Protein AF-A0A199VFW0-F1 (afdb_monomer_lite)

Radius of gyration: 14.03 Å; chains: 1; bounding box: 32×28×39 Å

InterPro domains:
  IPR001229 Jacalin-like lectin domain [PF01419] (8-141)
  IPR001229 Jacalin-like lectin domain [PS51752] (4-144)
  IPR001229 Jacalin-like lectin domain [SM00915] (15-144)
  IPR033734 Jacalin-like lectin domain, plant [cd09612] (15-142)
  IPR036404 Jacalin-like lectin domain superfamily [G3DSA:2.100.10.30] (2-145)
  IPR036404 Jacalin-like lectin domain superfamily [SSF51101] (2-144)

pLDDT: mean 96.89, std 5.75, range [49.47, 98.94]

Sequence (145 aa):
MSGLVKLGLWGGNEGTLHDIDGHPTRLTKIVIRSAHAIDALQFDYVEDGKTFAAGQWGGNGGNSDTIEFQPGEYLIAIKGTTGPLAGVANLVRSLTFISNMRTYGPFGLEHGTPFSVPVASGRIVAFYGRFGSLVDAFGIYLMPY

Organism: Ananas comosus (NCBI:txid4615)

Foldseek 3Di:
DPFKDKDDWAFDPDAAWDDDPADFDAWFKWKWFADQFTAFIKTWGDDPNDIDIDDRFGAPDHDIDMDGADVVKAFQKKKFAWADDDPQGIFTQFIWTQIPVGIDDRGGDRDHHMDMDGHPFWGFGDKIAGYDSGTRIIMTITGGD

Secondary structure (DSSP, 8-state):
--S-EEEEEEE-S-SEEE---S---EEEEEEEEESSSEEEEEEEEEETTEEEEEEEEE-S-SEEEEEEPPTT--EEEEEEEEEEETTEEEEEEEEEEEESS-EEEEEE---SEEEEEE-SSSEEEEEEEEESSSEEEEEEEEE--

Structure (mmCIF, N/CA/C/O backbone):
data_AF-A0A199VFW0-F1
#
_entry.id   AF-A0A199VFW0-F1
#
loop_
_atom_site.group_PDB
_atom_site.id
_atom_site.type_symbol
_atom_site.label_atom_id
_atom_site.label_alt_id
_atom_site.label_comp_id
_atom_site.label_asym_id
_atom_site.label_entity_id
_atom_site.label_seq_id
_atom_site.pdbx_PDB_ins_code
_atom_site.Cartn_x
_atom_site.Cartn_y
_atom_site.Cartn_z
_atom_site.occupancy
_atom_site.B_iso_or_equiv
_atom_site.auth_seq_id
_atom_site.auth_comp_id
_atom_site.auth_asym_id
_atom_site.auth_atom_id
_atom_site.pdbx_PDB_model_num
ATOM 1 N N . MET A 1 1 ? 1.507 -14.824 14.911 1.00 49.47 1 MET A N 1
ATOM 2 C CA . MET A 1 1 ? 0.303 -14.059 14.515 1.00 49.47 1 MET A CA 1
ATOM 3 C C . MET A 1 1 ? -0.901 -14.996 14.474 1.00 49.47 1 MET A C 1
ATOM 5 O O . MET A 1 1 ? -1.011 -15.766 13.530 1.00 49.47 1 MET A O 1
ATOM 9 N N . SER A 1 2 ? -1.766 -15.010 15.493 1.00 57.47 2 SER A N 1
ATOM 10 C CA . SER A 1 2 ? -3.005 -15.809 15.460 1.00 57.47 2 SER A CA 1
ATOM 11 C C . SER A 1 2 ? -4.206 -14.895 15.211 1.00 57.47 2 SER A C 1
ATOM 13 O O . SER A 1 2 ? -4.452 -14.003 16.016 1.00 57.47 2 SER A O 1
ATOM 15 N N . GLY A 1 3 ? -4.937 -15.114 14.112 1.00 84.06 3 GLY A N 1
ATOM 16 C CA . GLY A 1 3 ? -6.272 -14.537 13.882 1.00 84.06 3 GLY A CA 1
ATOM 17 C C . GLY A 1 3 ? -6.471 -13.760 12.576 1.00 84.06 3 GLY A C 1
ATOM 18 O O . GLY A 1 3 ? -7.611 -13.581 12.164 1.00 84.06 3 GLY A O 1
ATOM 19 N N . LEU A 1 4 ? -5.402 -13.332 11.895 1.00 94.25 4 LEU A N 1
ATOM 20 C CA . LEU A 1 4 ? -5.511 -12.585 10.634 1.00 94.25 4 LEU A CA 1
ATOM 21 C C . LEU A 1 4 ? -5.386 -13.508 9.416 1.00 94.25 4 LEU A C 1
ATOM 23 O O . LEU A 1 4 ? -4.521 -14.383 9.371 1.00 94.25 4 LEU A O 1
ATOM 27 N N . VAL A 1 5 ? -6.213 -13.268 8.401 1.00 96.56 5 VAL A N 1
ATOM 28 C CA . VAL A 1 5 ? -6.068 -13.853 7.065 1.00 96.56 5 VAL A CA 1
ATOM 29 C C . VAL A 1 5 ? -5.042 -13.030 6.295 1.00 96.56 5 VAL A C 1
ATOM 31 O O . VAL A 1 5 ? -5.172 -11.814 6.172 1.00 96.56 5 VAL A O 1
ATOM 34 N N . LYS A 1 6 ? -4.024 -13.696 5.758 1.00 96.94 6 LYS A N 1
ATOM 35 C CA . LYS A 1 6 ? -2.953 -13.070 4.982 1.00 96.94 6 LYS A CA 1
ATOM 36 C C . LYS A 1 6 ? -3.127 -13.424 3.507 1.00 96.94 6 LYS A C 1
ATOM 38 O O . LYS A 1 6 ? -3.100 -14.603 3.164 1.00 96.94 6 LYS A O 1
ATOM 43 N N . LEU A 1 7 ? -3.339 -12.423 2.652 1.00 97.56 7 LEU A N 1
ATOM 44 C CA . LEU A 1 7 ? -3.526 -12.608 1.208 1.00 97.56 7 LEU A CA 1
ATOM 45 C C . LEU A 1 7 ? -2.396 -11.942 0.426 1.00 97.56 7 LEU A C 1
ATOM 47 O O . LEU A 1 7 ? -2.020 -10.806 0.715 1.00 97.56 7 LEU A O 1
ATOM 51 N N . GLY A 1 8 ? -1.900 -12.637 -0.593 1.00 96.88 8 GLY A N 1
ATOM 52 C CA . GLY A 1 8 ? -0.789 -12.193 -1.425 1.00 96.88 8 GLY A CA 1
ATOM 53 C C . GLY A 1 8 ? 0.201 -13.331 -1.700 1.00 96.88 8 GLY A C 1
ATOM 54 O O . GLY A 1 8 ? -0.003 -14.464 -1.274 1.00 96.88 8 GLY A O 1
ATOM 55 N N . LEU A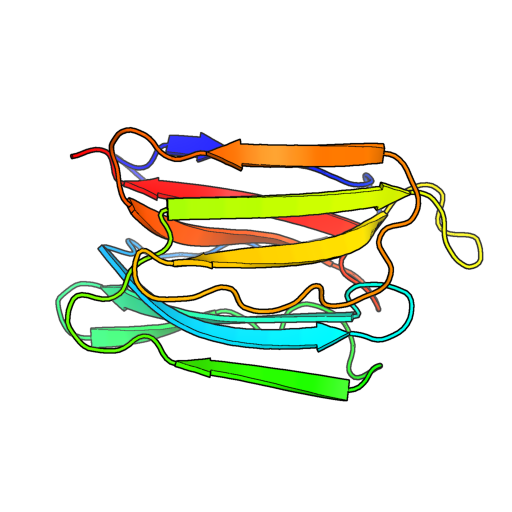 1 9 ? 1.298 -13.074 -2.405 1.00 98.31 9 LEU A N 1
ATOM 56 C CA . LEU A 1 9 ? 1.715 -11.774 -2.937 1.00 98.31 9 LEU A CA 1
ATOM 57 C C . LEU A 1 9 ? 1.228 -11.550 -4.379 1.00 98.31 9 LEU A C 1
ATOM 59 O O . LEU A 1 9 ? 1.269 -12.465 -5.198 1.00 98.31 9 LEU A O 1
ATOM 63 N N . TRP A 1 10 ? 0.830 -10.318 -4.702 1.00 98.75 10 TRP A N 1
ATOM 64 C CA . TRP A 1 10 ? 0.647 -9.853 -6.080 1.00 98.75 10 TRP A CA 1
ATOM 65 C C . TRP A 1 10 ? 1.876 -9.060 -6.511 1.00 98.75 10 TRP A C 1
ATOM 67 O O . TRP A 1 10 ? 2.142 -7.992 -5.964 1.00 98.75 10 TRP A O 1
ATOM 77 N N . GLY A 1 11 ? 2.619 -9.572 -7.491 1.00 98.31 11 GLY A N 1
ATOM 78 C CA . GLY A 1 11 ? 3.822 -8.926 -8.014 1.00 98.31 11 GLY A CA 1
ATOM 79 C C . GLY A 1 11 ? 4.928 -9.927 -8.333 1.00 98.31 11 GLY A C 1
ATOM 80 O O . GLY A 1 11 ? 4.651 -11.097 -8.605 1.00 98.31 11 GLY A O 1
ATOM 81 N N . GLY A 1 12 ? 6.168 -9.447 -8.359 1.00 97.25 12 GLY A N 1
ATOM 82 C CA . GLY A 1 12 ? 7.359 -10.241 -8.645 1.00 97.25 12 GLY A CA 1
ATOM 83 C C . GLY A 1 12 ? 8.011 -10.873 -7.415 1.00 97.25 12 GLY A C 1
ATOM 84 O O . GLY A 1 12 ? 7.561 -10.726 -6.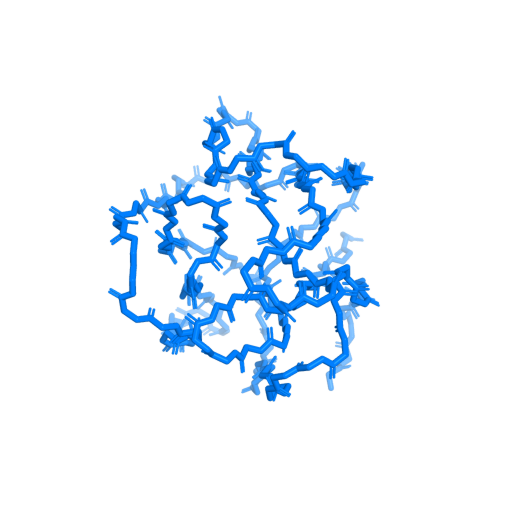282 1.00 97.25 12 GLY A O 1
ATOM 85 N N . ASN A 1 13 ? 9.117 -11.575 -7.665 1.00 97.75 13 ASN A N 1
ATOM 86 C CA . ASN A 1 13 ? 9.926 -12.239 -6.637 1.00 97.75 13 ASN A CA 1
ATOM 87 C C . ASN A 1 13 ? 11.210 -11.466 -6.288 1.00 97.75 13 ASN A C 1
ATOM 89 O O . ASN A 1 13 ? 11.961 -11.900 -5.416 1.00 97.75 13 ASN A O 1
ATOM 93 N N . GLU A 1 14 ? 11.461 -10.329 -6.934 1.00 96.12 14 GLU A N 1
ATOM 94 C CA . GLU A 1 14 ? 12.605 -9.454 -6.656 1.00 96.12 14 GLU A CA 1
ATOM 95 C C . GLU A 1 14 ? 12.408 -8.663 -5.349 1.00 96.12 14 GLU A C 1
ATOM 97 O O . GLU A 1 14 ? 11.400 -8.832 -4.654 1.00 96.12 14 GLU A O 1
ATOM 102 N N . GLY A 1 15 ? 13.393 -7.845 -4.974 1.00 96.81 15 GLY A N 1
ATOM 103 C CA . GLY A 1 15 ? 13.353 -7.025 -3.760 1.00 96.81 15 GLY A CA 1
ATOM 104 C C . GLY A 1 15 ? 13.469 -7.823 -2.455 1.00 96.81 15 GLY A C 1
ATOM 105 O O . GLY A 1 15 ? 13.693 -9.038 -2.438 1.00 96.81 15 GLY A O 1
ATOM 106 N N . THR A 1 16 ? 13.301 -7.135 -1.329 1.00 98.56 16 THR A N 1
ATOM 107 C CA . THR A 1 16 ? 13.378 -7.708 0.023 1.00 98.56 16 THR A CA 1
ATOM 108 C C . THR A 1 16 ? 11.986 -7.817 0.628 1.00 98.56 16 THR A C 1
ATOM 110 O O . THR A 1 16 ? 11.184 -6.893 0.518 1.00 98.56 16 THR A O 1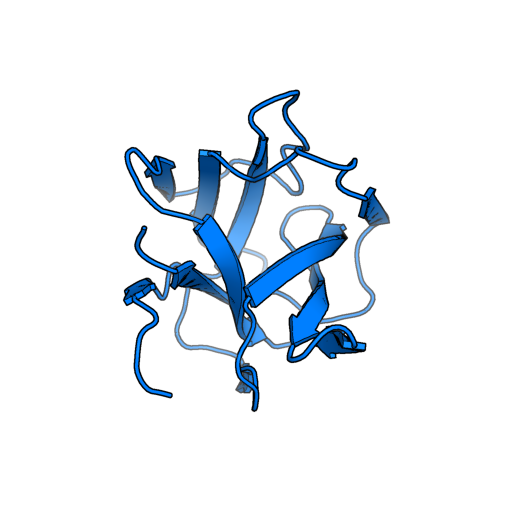
ATOM 113 N N . LEU A 1 17 ? 11.679 -8.951 1.265 1.00 98.62 17 LEU A N 1
ATOM 114 C CA . LEU A 1 17 ? 10.414 -9.128 1.978 1.00 98.62 17 LEU A CA 1
ATOM 115 C C . LEU A 1 17 ? 10.393 -8.221 3.215 1.00 98.62 17 LEU A C 1
ATOM 117 O O . LEU A 1 17 ? 11.260 -8.339 4.078 1.00 98.62 17 LEU A O 1
ATOM 121 N N . HIS A 1 18 ? 9.377 -7.370 3.310 1.00 98.62 18 HIS A N 1
ATOM 122 C CA . HIS A 1 18 ? 9.050 -6.610 4.507 1.00 98.62 18 HIS A CA 1
ATOM 123 C C . HIS A 1 18 ? 7.655 -6.989 4.994 1.00 98.62 18 HIS A C 1
ATOM 125 O O . HIS A 1 18 ? 6.725 -7.202 4.209 1.00 98.62 18 HIS A O 1
ATOM 131 N N . ASP A 1 19 ? 7.529 -7.086 6.309 1.00 98.44 19 ASP A N 1
ATOM 132 C CA . ASP A 1 19 ? 6.324 -7.511 6.999 1.00 98.44 19 ASP A CA 1
ATOM 133 C C . ASP A 1 19 ? 6.241 -6.804 8.351 1.00 98.44 19 ASP A C 1
ATOM 135 O O . ASP A 1 19 ? 7.232 -6.255 8.838 1.00 98.44 19 ASP A O 1
ATOM 139 N N . ILE A 1 20 ? 5.057 -6.816 8.947 1.00 96.75 20 ILE A N 1
ATOM 140 C CA . ILE A 1 20 ? 4.840 -6.276 10.287 1.00 96.75 20 ILE A CA 1
ATOM 141 C C . ILE A 1 20 ? 5.267 -7.278 11.362 1.00 96.75 20 ILE A C 1
ATOM 143 O O . ILE A 1 20 ? 5.089 -8.488 11.212 1.00 96.75 20 ILE A O 1
ATOM 147 N N . ASP A 1 21 ? 5.766 -6.751 12.478 1.00 93.88 21 ASP A N 1
ATOM 148 C CA . ASP A 1 21 ? 6.001 -7.497 13.716 1.00 93.88 21 ASP A CA 1
ATOM 149 C C . ASP A 1 21 ? 5.072 -6.946 14.805 1.00 93.88 21 ASP A C 1
ATOM 151 O O . ASP A 1 21 ? 5.471 -6.162 15.663 1.00 93.88 21 ASP A O 1
ATOM 155 N N . GLY A 1 22 ? 3.780 -7.255 14.671 1.00 94.38 22 GLY A N 1
ATOM 156 C CA . GLY A 1 22 ? 2.732 -6.749 15.554 1.00 94.38 22 GLY A CA 1
ATOM 157 C C . GLY A 1 22 ? 1.361 -7.368 15.284 1.00 94.38 22 GLY A C 1
ATOM 158 O O . GLY A 1 22 ? 1.191 -8.229 14.411 1.00 94.38 22 GLY A O 1
ATOM 159 N N . HIS A 1 23 ? 0.370 -6.914 16.043 1.00 96.31 23 HIS A N 1
ATOM 160 C CA . HIS A 1 23 ? -1.004 -7.415 16.052 1.00 96.31 23 HIS A CA 1
ATOM 161 C C . HIS A 1 23 ? -2.005 -6.301 15.699 1.00 96.31 23 HIS A C 1
ATOM 163 O O . HIS A 1 23 ? -2.737 -5.805 16.559 1.00 96.31 23 HIS A O 1
ATOM 169 N N . PRO A 1 24 ? -2.067 -5.885 14.421 1.00 97.50 24 PRO A N 1
ATOM 170 C CA . PRO A 1 24 ? -2.881 -4.756 14.005 1.00 97.50 24 PRO A CA 1
ATOM 171 C C . PRO A 1 24 ? -4.372 -5.061 14.150 1.00 97.50 24 PRO A C 1
ATOM 173 O O . PRO A 1 24 ? -4.877 -6.082 13.685 1.00 97.50 24 PRO A O 1
ATOM 176 N N . THR A 1 25 ? -5.094 -4.108 14.724 1.00 97.06 25 THR A N 1
ATOM 177 C CA . THR A 1 25 ? -6.558 -4.145 14.867 1.00 97.06 25 THR A CA 1
ATOM 178 C C . THR A 1 25 ? -7.252 -3.117 13.976 1.00 97.06 25 THR A C 1
ATOM 180 O O . THR A 1 25 ? -8.432 -3.257 13.650 1.00 97.06 25 THR A O 1
ATOM 183 N N . ARG A 1 26 ? -6.526 -2.078 13.543 1.00 97.88 26 ARG A N 1
ATOM 184 C CA . ARG A 1 26 ? -7.091 -0.979 12.758 1.00 97.88 26 ARG A CA 1
ATOM 185 C C . ARG A 1 26 ? -6.029 -0.256 11.937 1.00 97.88 26 ARG A C 1
ATOM 187 O O . ARG A 1 26 ? -5.102 0.295 12.506 1.00 97.88 26 ARG A O 1
ATOM 194 N N . LEU A 1 27 ? -6.238 -0.162 10.627 1.00 98.75 27 LEU A N 1
ATOM 195 C CA . LEU A 1 27 ? -5.494 0.734 9.739 1.00 98.75 27 LEU A CA 1
ATOM 196 C C . LEU A 1 27 ? -6.020 2.173 9.875 1.00 98.75 27 LEU A C 1
ATOM 198 O O . LEU A 1 27 ? -7.234 2.390 9.808 1.00 98.75 27 LEU A O 1
ATOM 202 N N . THR A 1 28 ? -5.136 3.152 10.060 1.00 98.75 28 THR A N 1
ATOM 203 C CA . THR A 1 28 ? -5.522 4.564 10.266 1.00 98.75 28 THR A CA 1
ATOM 204 C C . THR A 1 28 ? -5.005 5.494 9.180 1.00 98.75 28 THR A C 1
ATOM 206 O O . THR A 1 28 ? -5.703 6.442 8.815 1.00 98.75 28 THR A O 1
ATOM 209 N N . LYS A 1 29 ? -3.828 5.204 8.623 1.00 98.88 29 LYS A N 1
ATOM 210 C CA . LYS A 1 29 ? -3.182 6.048 7.619 1.00 98.88 29 LYS A CA 1
ATOM 211 C C . LYS A 1 29 ? -2.435 5.216 6.592 1.00 98.88 29 LYS A C 1
ATOM 213 O O . LYS A 1 29 ? -1.854 4.196 6.941 1.00 98.88 29 LYS A O 1
ATOM 218 N N . ILE A 1 30 ? -2.415 5.680 5.347 1.00 98.94 30 ILE A N 1
ATOM 219 C CA . ILE A 1 30 ? -1.526 5.189 4.292 1.00 98.94 30 ILE A CA 1
ATOM 220 C C . ILE A 1 30 ? -0.786 6.391 3.715 1.00 98.94 30 ILE A C 1
ATOM 222 O O . ILE A 1 30 ? -1.405 7.400 3.386 1.00 98.94 30 ILE A O 1
ATOM 226 N N . VAL A 1 31 ? 0.524 6.274 3.559 1.00 98.88 31 VAL A N 1
ATOM 227 C CA . VAL A 1 31 ? 1.327 7.166 2.727 1.00 98.88 31 VAL A CA 1
ATOM 228 C C . VAL A 1 31 ? 1.860 6.329 1.576 1.00 98.88 31 VAL A C 1
ATOM 230 O O . VAL A 1 31 ? 2.550 5.330 1.785 1.00 98.88 31 VAL A O 1
ATOM 233 N N . ILE A 1 32 ? 1.496 6.710 0.358 1.00 98.88 32 ILE A N 1
ATOM 234 C CA . ILE A 1 32 ? 1.883 6.007 -0.862 1.00 98.88 32 ILE A CA 1
ATOM 235 C C . ILE A 1 32 ? 2.728 6.933 -1.723 1.00 98.88 32 ILE A C 1
ATOM 237 O O . ILE A 1 32 ? 2.400 8.108 -1.892 1.00 98.88 32 ILE A O 1
ATOM 241 N N . ARG A 1 33 ? 3.827 6.403 -2.262 1.00 98.88 33 ARG A N 1
ATOM 242 C CA . ARG A 1 33 ? 4.634 7.098 -3.264 1.00 98.88 33 ARG A CA 1
ATOM 243 C C .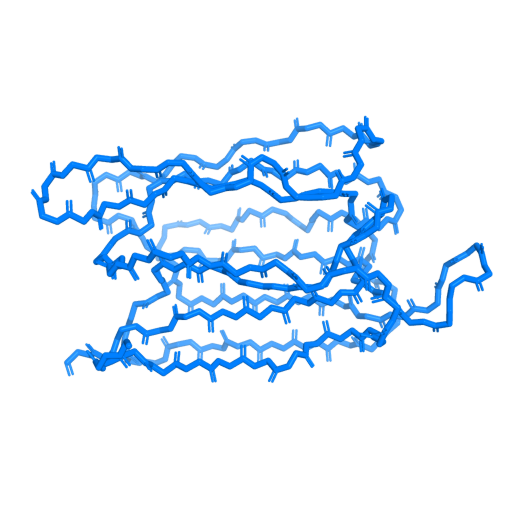 ARG A 1 33 ? 4.421 6.449 -4.619 1.00 98.88 33 ARG A C 1
ATOM 245 O O . ARG A 1 33 ? 4.489 5.223 -4.715 1.00 98.88 33 ARG A O 1
ATOM 252 N N . SER A 1 34 ? 4.142 7.241 -5.649 1.00 98.81 34 SER A N 1
ATOM 253 C CA . SER A 1 34 ? 3.911 6.700 -6.990 1.00 98.81 34 SER A CA 1
ATOM 254 C C . SER A 1 34 ? 4.267 7.658 -8.127 1.00 98.81 34 SER A C 1
ATOM 256 O O . SER A 1 34 ? 4.241 8.882 -7.976 1.00 98.81 34 SER A O 1
ATOM 258 N N . ALA A 1 35 ? 4.572 7.074 -9.285 1.00 98.31 35 ALA A N 1
ATOM 259 C CA . ALA A 1 35 ? 4.648 7.742 -10.584 1.00 98.31 35 ALA A CA 1
ATOM 260 C C . ALA A 1 35 ? 4.163 6.798 -11.701 1.00 98.31 35 ALA A C 1
ATOM 262 O O . ALA A 1 35 ? 2.965 6.662 -11.923 1.00 98.31 35 ALA A O 1
ATOM 263 N N . HIS A 1 36 ? 5.070 6.106 -12.401 1.00 98.12 36 HIS A N 1
ATOM 264 C CA . HIS A 1 36 ? 4.708 5.085 -13.403 1.00 98.12 36 HIS A CA 1
ATOM 265 C C . HIS A 1 36 ? 4.417 3.697 -12.796 1.00 98.12 36 HIS A C 1
ATOM 267 O O . HIS A 1 36 ? 3.887 2.810 -13.480 1.00 98.12 36 HIS A O 1
ATOM 273 N N . ALA A 1 37 ? 4.807 3.515 -11.536 1.00 98.56 37 ALA A N 1
ATOM 274 C CA . ALA A 1 37 ? 4.568 2.367 -10.669 1.00 98.56 37 ALA A CA 1
ATOM 275 C C . ALA A 1 37 ? 4.408 2.865 -9.224 1.00 98.56 37 ALA A C 1
ATOM 277 O O . ALA A 1 37 ? 4.413 4.077 -8.987 1.00 98.56 37 ALA A O 1
ATOM 278 N N . ILE A 1 38 ? 4.260 1.941 -8.276 1.00 98.81 38 ILE A N 1
ATOM 279 C CA . ILE A 1 38 ? 4.307 2.271 -6.853 1.00 98.81 38 ILE A CA 1
ATOM 280 C C . ILE A 1 38 ? 5.764 2.236 -6.387 1.00 98.81 38 ILE A C 1
ATOM 282 O O . ILE A 1 38 ? 6.435 1.209 -6.488 1.00 98.81 38 ILE A O 1
ATOM 286 N N . ASP A 1 39 ? 6.246 3.366 -5.880 1.00 98.75 39 ASP A N 1
ATOM 287 C CA . ASP A 1 39 ? 7.617 3.545 -5.406 1.00 98.75 39 ASP A CA 1
ATOM 288 C C . ASP A 1 39 ? 7.777 3.074 -3.957 1.00 98.75 39 ASP A C 1
ATOM 290 O O . ASP A 1 39 ? 8.762 2.414 -3.626 1.00 98.75 39 ASP A O 1
ATOM 294 N N . ALA A 1 40 ? 6.805 3.389 -3.095 1.00 98.88 40 ALA A N 1
ATOM 295 C CA . ALA A 1 40 ? 6.855 3.030 -1.683 1.00 98.88 40 ALA A CA 1
ATOM 296 C C . ALA A 1 40 ? 5.486 3.012 -1.003 1.00 98.88 40 ALA A C 1
ATOM 298 O O . ALA A 1 40 ? 4.531 3.658 -1.446 1.00 98.88 40 ALA A O 1
ATOM 299 N N . LEU A 1 41 ? 5.438 2.309 0.128 1.00 98.81 41 LEU A N 1
ATOM 300 C CA . LEU A 1 41 ? 4.316 2.281 1.055 1.00 98.81 41 LEU A CA 1
ATOM 301 C C . LEU A 1 41 ? 4.800 2.496 2.492 1.00 98.81 41 LEU A C 1
ATOM 303 O O . LEU A 1 41 ? 5.769 1.890 2.947 1.00 98.81 41 LEU A O 1
ATOM 307 N N . GLN A 1 42 ? 4.072 3.334 3.216 1.00 98.88 42 GLN A N 1
ATOM 308 C CA . GLN A 1 42 ? 4.106 3.451 4.667 1.00 98.88 42 GLN A CA 1
ATOM 309 C C . GLN A 1 42 ? 2.660 3.459 5.159 1.00 98.88 42 GLN A C 1
ATOM 311 O O . GLN A 1 42 ? 1.760 3.934 4.462 1.00 98.88 42 GLN A O 1
ATOM 316 N N . PHE A 1 43 ? 2.409 2.942 6.350 1.00 98.88 43 PHE A N 1
ATOM 317 C CA . PHE A 1 43 ? 1.086 3.015 6.948 1.00 98.88 43 PHE A CA 1
ATOM 318 C C . PHE A 1 43 ? 1.160 3.028 8.465 1.00 98.88 43 PHE A C 1
ATOM 320 O O . PHE A 1 43 ? 2.112 2.515 9.049 1.00 98.88 43 PHE A O 1
ATOM 327 N N . ASP A 1 44 ? 0.110 3.561 9.078 1.00 98.81 44 ASP A N 1
ATOM 328 C CA . ASP A 1 44 ? -0.058 3.524 10.523 1.00 98.81 44 ASP A CA 1
ATOM 329 C C . ASP A 1 44 ? -1.205 2.579 10.878 1.00 98.81 44 ASP A C 1
ATOM 331 O O . ASP A 1 44 ? -2.253 2.558 10.217 1.00 98.81 44 ASP A O 1
ATOM 335 N N . TYR A 1 45 ? -1.011 1.806 11.941 1.00 98.62 45 TYR A N 1
ATOM 336 C CA . TYR A 1 45 ? -2.016 0.900 12.480 1.00 98.62 45 TYR A CA 1
ATOM 337 C C . TYR A 1 45 ? -2.111 1.005 14.001 1.00 98.62 45 TYR A C 1
ATOM 339 O O . TYR A 1 45 ? -1.191 1.472 14.665 1.00 98.62 45 TYR A O 1
ATOM 347 N N . VAL A 1 46 ? -3.238 0.564 14.557 1.00 98.31 46 VAL A N 1
ATOM 348 C CA . VAL A 1 46 ? -3.470 0.499 16.003 1.00 98.31 46 VAL A CA 1
ATOM 349 C C . VAL A 1 46 ? -3.318 -0.929 16.506 1.00 98.31 46 VAL A C 1
ATOM 351 O O . VAL A 1 46 ? -3.883 -1.861 15.930 1.00 98.31 46 VAL A O 1
ATOM 354 N N . GLU A 1 47 ? -2.628 -1.076 17.627 1.00 97.19 47 GLU A N 1
ATOM 355 C CA . GLU A 1 47 ? -2.501 -2.295 18.426 1.00 97.19 47 GLU A CA 1
ATOM 356 C C . GLU A 1 47 ? -2.617 -1.899 19.905 1.00 97.19 47 GLU A C 1
ATOM 358 O O . GLU A 1 47 ? -1.989 -0.936 20.345 1.00 97.19 47 GLU A O 1
ATOM 363 N N . ASP A 1 48 ? -3.502 -2.563 20.653 1.00 96.06 48 ASP A N 1
ATOM 364 C CA . ASP A 1 48 ? -3.792 -2.268 22.068 1.00 96.06 48 ASP A CA 1
ATOM 365 C C . ASP A 1 48 ? -4.030 -0.774 22.378 1.00 96.06 48 ASP A C 1
ATOM 367 O O . ASP A 1 48 ? -3.578 -0.226 23.386 1.00 96.06 48 ASP A O 1
ATOM 371 N N . GLY A 1 49 ? -4.735 -0.086 21.474 1.00 96.69 49 GLY A N 1
ATOM 372 C CA . GLY A 1 49 ? -5.061 1.339 21.597 1.00 96.69 49 GLY A CA 1
ATOM 373 C C . GLY A 1 49 ? -3.900 2.300 21.312 1.00 96.69 49 GLY A C 1
ATOM 374 O O . GLY A 1 49 ? -4.078 3.510 21.451 1.00 96.69 49 GLY A O 1
ATOM 375 N N . LYS A 1 50 ? -2.730 1.800 20.898 1.00 98.12 50 LYS A N 1
ATOM 376 C CA . LYS A 1 50 ? -1.554 2.596 20.521 1.00 98.12 50 LYS A CA 1
ATOM 377 C C . LYS A 1 50 ? -1.327 2.551 19.017 1.00 98.12 50 LYS A C 1
ATOM 379 O O . LYS A 1 50 ? -1.563 1.525 18.390 1.00 98.12 50 LYS A O 1
ATOM 384 N N . THR A 1 51 ? -0.837 3.651 18.454 1.00 98.25 51 THR A N 1
ATOM 385 C CA . T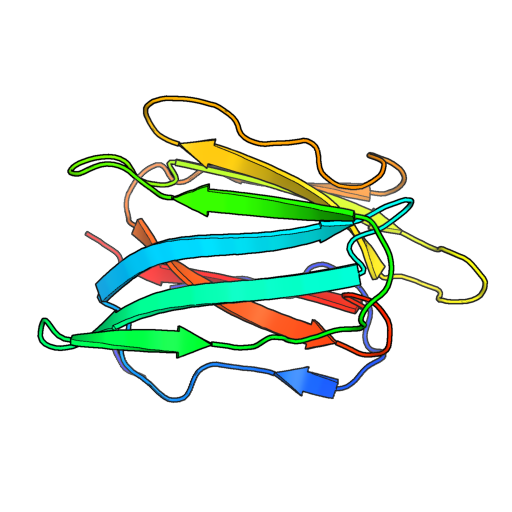HR A 1 51 ? -0.515 3.750 17.025 1.00 98.25 51 THR A CA 1
ATOM 386 C C . THR A 1 51 ? 0.942 3.379 16.770 1.00 98.25 51 THR A C 1
ATOM 388 O O . THR A 1 51 ? 1.838 3.897 17.436 1.00 98.25 51 THR A O 1
ATOM 391 N N . PHE A 1 52 ? 1.168 2.534 15.770 1.00 98.56 52 PHE A N 1
ATOM 392 C CA . PHE A 1 52 ? 2.475 2.107 15.285 1.00 98.56 52 PHE A CA 1
ATOM 393 C C . PHE A 1 52 ? 2.601 2.430 13.798 1.00 98.56 52 PHE A C 1
ATOM 395 O O . PHE A 1 52 ? 1.628 2.315 13.054 1.00 98.56 52 PHE A O 1
ATOM 402 N N . ALA A 1 53 ? 3.802 2.816 13.375 1.00 98.50 53 ALA A N 1
ATOM 403 C CA . ALA A 1 53 ? 4.121 3.067 11.976 1.00 98.50 53 ALA A CA 1
ATOM 404 C C . ALA A 1 53 ? 4.868 1.864 11.384 1.00 98.50 53 ALA A C 1
ATOM 406 O O . ALA A 1 53 ? 5.826 1.366 11.977 1.00 98.50 53 ALA A O 1
ATOM 407 N N . ALA A 1 54 ? 4.447 1.427 10.201 1.00 98.56 54 ALA A N 1
ATOM 408 C CA . ALA A 1 54 ? 5.117 0.420 9.391 1.00 98.56 54 ALA A CA 1
ATOM 409 C C . ALA A 1 54 ? 5.647 1.055 8.101 1.00 98.56 54 ALA A C 1
ATOM 411 O O . ALA A 1 54 ? 4.928 1.773 7.403 1.00 98.56 54 ALA A O 1
ATOM 412 N N . GLY A 1 55 ? 6.906 0.766 7.777 1.00 96.50 55 GLY A N 1
ATOM 413 C CA . GLY A 1 55 ? 7.626 1.421 6.688 1.00 96.50 55 GLY A CA 1
ATOM 414 C C . GLY A 1 55 ? 8.293 2.736 7.115 1.00 96.50 55 GLY A C 1
ATOM 415 O O . GLY A 1 55 ? 8.491 2.990 8.297 1.00 96.50 55 GLY A O 1
ATOM 416 N N . GLN A 1 56 ? 8.684 3.603 6.186 1.00 98.31 56 GLN A N 1
ATOM 417 C CA . GLN A 1 56 ? 8.528 3.468 4.736 1.00 98.31 56 GLN A CA 1
ATOM 418 C C . GLN A 1 56 ? 9.282 2.253 4.169 1.00 98.31 56 GLN A C 1
ATOM 420 O O . GLN A 1 56 ? 10.461 2.054 4.453 1.00 98.31 56 GLN A O 1
ATOM 425 N N . TRP A 1 57 ? 8.599 1.453 3.348 1.00 98.69 57 TRP A N 1
ATOM 426 C CA . TRP A 1 57 ? 9.199 0.385 2.547 1.00 98.69 57 TRP A CA 1
ATOM 427 C C . TRP A 1 57 ? 9.143 0.757 1.065 1.00 98.69 57 TRP A C 1
ATOM 429 O O . TRP A 1 57 ? 8.096 1.182 0.577 1.00 98.69 57 TRP A O 1
ATOM 439 N N . GLY A 1 58 ? 10.259 0.591 0.355 1.00 98.38 58 GLY A N 1
ATOM 440 C CA . GLY A 1 58 ? 10.442 1.067 -1.020 1.00 98.38 58 GLY A CA 1
ATOM 441 C C . GLY A 1 58 ? 11.334 2.311 -1.107 1.00 98.38 58 GLY A C 1
ATOM 442 O O . GLY A 1 58 ? 11.972 2.711 -0.129 1.00 98.38 58 GLY A O 1
ATOM 443 N N . GLY A 1 59 ? 11.396 2.921 -2.290 1.00 97.75 59 GLY A N 1
ATOM 444 C CA . GLY A 1 59 ? 12.274 4.055 -2.581 1.00 97.75 59 GLY A CA 1
ATOM 445 C C . GLY A 1 59 ? 11.674 5.434 -2.284 1.00 97.75 59 GLY A C 1
ATOM 446 O O . GLY A 1 59 ? 10.518 5.588 -1.910 1.00 97.75 59 GLY A O 1
ATOM 447 N N . ASN A 1 60 ? 12.474 6.478 -2.510 1.00 98.31 60 ASN A N 1
ATOM 448 C CA . ASN A 1 60 ? 12.053 7.883 -2.378 1.00 98.31 60 ASN A CA 1
ATOM 449 C C . ASN A 1 60 ? 11.599 8.510 -3.710 1.00 98.31 60 ASN A C 1
ATOM 451 O O . ASN A 1 60 ? 11.466 9.730 -3.803 1.00 98.31 60 ASN A O 1
ATOM 455 N N . GLY A 1 61 ? 11.390 7.695 -4.748 1.00 98.00 61 GLY A N 1
ATOM 456 C CA . GLY A 1 61 ? 10.894 8.145 -6.048 1.00 98.00 61 GLY A CA 1
ATOM 457 C C . GLY A 1 61 ? 9.430 8.591 -6.005 1.00 98.00 61 GLY A C 1
ATOM 458 O O . GLY A 1 61 ? 8.793 8.592 -4.948 1.00 98.00 61 GLY A O 1
ATOM 459 N N . GLY A 1 62 ? 8.913 9.011 -7.159 1.00 97.62 62 GLY A N 1
ATOM 460 C CA . GLY A 1 62 ? 7.520 9.421 -7.330 1.00 97.62 62 GLY A CA 1
ATOM 461 C C . GLY A 1 62 ? 7.068 10.618 -6.483 1.00 97.62 62 GLY A C 1
ATOM 462 O O . GLY A 1 62 ? 7.854 11.263 -5.782 1.00 97.62 62 GLY A O 1
ATOM 463 N N . ASN A 1 63 ? 5.769 10.906 -6.562 1.00 98.44 63 ASN A N 1
ATOM 464 C CA . ASN A 1 63 ? 5.080 11.873 -5.709 1.00 98.44 63 ASN A CA 1
ATOM 465 C C . ASN A 1 63 ? 4.443 11.157 -4.519 1.00 98.44 63 ASN A C 1
ATOM 467 O O . ASN A 1 63 ? 4.091 9.984 -4.623 1.00 98.44 63 ASN A O 1
ATOM 471 N N . SER A 1 64 ? 4.310 11.862 -3.397 1.00 98.56 64 SER A N 1
ATOM 472 C CA . SER A 1 64 ? 3.724 11.312 -2.177 1.00 98.56 64 SER A CA 1
ATOM 473 C C . SER A 1 64 ? 2.284 11.769 -2.018 1.00 98.56 64 SER A C 1
ATOM 475 O O . SER A 1 64 ? 2.022 12.969 -1.998 1.00 98.56 64 SER A O 1
ATOM 477 N N . ASP A 1 65 ? 1.396 10.816 -1.774 1.00 98.81 65 ASP A N 1
ATOM 478 C CA . ASP A 1 65 ? 0.006 11.049 -1.406 1.00 98.81 65 ASP A CA 1
ATOM 479 C C . ASP A 1 65 ? -0.273 10.441 -0.030 1.00 98.81 65 ASP A C 1
ATOM 481 O O . ASP A 1 65 ? 0.326 9.438 0.366 1.00 98.81 65 ASP A O 1
ATOM 485 N N . THR A 1 66 ? -1.174 11.067 0.726 1.00 98.81 66 THR A N 1
ATOM 486 C CA . THR A 1 66 ? -1.558 10.619 2.069 1.00 98.81 66 THR A CA 1
ATOM 487 C C . THR A 1 66 ? -3.057 10.362 2.137 1.00 98.81 66 THR A C 1
ATOM 489 O O . THR A 1 66 ? -3.866 11.199 1.744 1.00 98.81 66 THR A O 1
ATOM 492 N N . ILE A 1 67 ? -3.417 9.207 2.688 1.00 98.75 67 ILE A N 1
ATOM 493 C CA . ILE A 1 67 ? -4.782 8.790 2.989 1.00 98.75 67 ILE A CA 1
ATOM 494 C C . ILE A 1 67 ? -4.908 8.699 4.507 1.00 98.75 67 ILE A C 1
ATOM 496 O O . ILE A 1 67 ? -4.288 7.838 5.125 1.00 98.75 67 ILE A O 1
ATOM 500 N N . GLU A 1 68 ? -5.729 9.558 5.105 1.00 98.56 68 GLU A N 1
ATOM 501 C CA . GLU A 1 68 ? -6.096 9.486 6.523 1.00 98.56 68 GLU A CA 1
ATOM 502 C C . GLU A 1 68 ? -7.571 9.105 6.647 1.00 98.56 68 GLU A C 1
ATOM 504 O O . GLU A 1 68 ? -8.456 9.833 6.185 1.00 98.56 68 GLU A O 1
ATOM 509 N N . PHE A 1 69 ? -7.835 7.940 7.246 1.00 98.50 69 PHE A N 1
ATOM 510 C CA . PHE A 1 69 ? -9.192 7.418 7.385 1.00 98.50 69 PHE A CA 1
ATOM 511 C C . PHE A 1 69 ? -9.924 8.111 8.528 1.00 98.50 69 PHE A C 1
ATOM 513 O O . PHE A 1 69 ? -9.446 8.148 9.664 1.00 98.50 69 PHE A O 1
ATOM 520 N N . GLN A 1 70 ? -11.131 8.595 8.247 1.00 98.12 70 GLN A N 1
ATOM 521 C CA . GLN A 1 70 ? -11.988 9.193 9.267 1.00 98.12 70 GLN A CA 1
ATOM 522 C C . GLN A 1 70 ? -12.486 8.148 10.284 1.00 98.12 70 GLN A C 1
ATOM 524 O O . GLN A 1 70 ? -12.486 6.939 10.004 1.00 98.12 70 GLN A O 1
ATOM 529 N N . PRO A 1 71 ? -12.965 8.573 11.470 1.00 96.88 71 PRO A N 1
ATOM 530 C CA . PRO A 1 71 ? -13.677 7.680 12.377 1.00 96.88 71 PRO A CA 1
ATOM 531 C C . PRO A 1 71 ? -14.824 6.956 11.652 1.00 96.88 71 PRO A C 1
ATOM 533 O O . PRO A 1 71 ? -15.676 7.582 11.026 1.00 96.88 71 PRO A O 1
ATOM 536 N N . GLY A 1 72 ? -14.828 5.621 11.701 1.00 96.88 72 GLY A N 1
ATOM 537 C CA . GLY A 1 72 ? -15.821 4.787 11.008 1.00 96.88 72 GLY A CA 1
ATOM 538 C C . GLY A 1 72 ? -15.573 4.567 9.508 1.00 96.88 72 GLY A C 1
ATOM 539 O O . GLY A 1 72 ? -16.305 3.797 8.888 1.00 96.88 72 GLY A O 1
ATOM 540 N N . GLU A 1 73 ? -14.543 5.177 8.921 1.00 98.50 73 GLU A N 1
ATOM 541 C CA . GLU A 1 73 ? -14.114 4.896 7.548 1.00 98.50 73 GLU A CA 1
ATOM 542 C C . GLU A 1 73 ? -13.218 3.655 7.503 1.00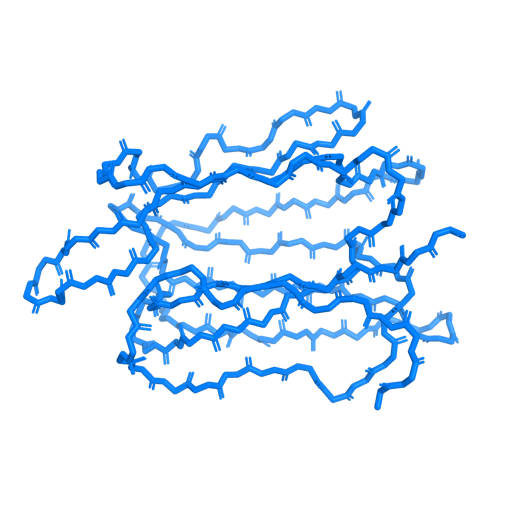 98.50 73 GLU A C 1
ATOM 544 O O . GLU A 1 73 ? -12.423 3.433 8.403 1.00 98.50 73 GLU A O 1
ATOM 549 N N . TYR A 1 74 ? -13.325 2.796 6.503 1.00 98.25 74 TYR A N 1
ATOM 550 C CA . TYR A 1 74 ? -12.505 1.592 6.375 1.00 98.25 74 TYR A CA 1
ATOM 551 C C . TYR A 1 74 ? -12.483 1.120 4.931 1.00 98.25 74 TYR A C 1
ATOM 553 O O . TYR A 1 74 ? -13.420 1.364 4.173 1.00 98.25 74 TYR A O 1
ATOM 561 N N . LEU A 1 75 ? -11.432 0.391 4.564 1.00 98.62 75 LEU A N 1
ATOM 562 C CA . LEU A 1 75 ? -11.328 -0.211 3.242 1.00 98.62 75 LEU A CA 1
ATOM 563 C C . LEU A 1 75 ? -12.346 -1.339 3.061 1.00 98.62 75 LEU A C 1
ATOM 565 O O . LEU A 1 75 ? -12.459 -2.229 3.905 1.00 98.62 75 LEU A O 1
ATOM 569 N N . ILE A 1 76 ? -13.057 -1.286 1.937 1.00 98.44 76 ILE A N 1
ATOM 570 C CA . ILE A 1 76 ? -13.994 -2.313 1.464 1.00 98.44 76 ILE A CA 1
ATOM 571 C C . ILE A 1 76 ? -13.462 -3.047 0.235 1.00 98.44 76 ILE A C 1
ATOM 573 O O . ILE A 1 76 ? -13.909 -4.152 -0.062 1.00 98.44 76 ILE A O 1
ATOM 577 N N . ALA A 1 77 ? -12.509 -2.456 -0.485 1.00 98.50 77 ALA A N 1
ATOM 578 C CA . ALA A 1 77 ? -11.807 -3.127 -1.563 1.00 98.50 77 ALA A CA 1
ATOM 579 C C . ALA A 1 77 ? -10.437 -2.495 -1.820 1.00 98.50 77 ALA A C 1
ATOM 581 O O . ALA A 1 77 ? -10.221 -1.304 -1.583 1.00 98.50 77 ALA A O 1
ATOM 582 N N . ILE A 1 78 ? -9.529 -3.300 -2.365 1.00 98.75 78 ILE A N 1
ATOM 583 C CA . ILE A 1 78 ? -8.294 -2.823 -2.989 1.00 98.75 78 ILE A CA 1
ATOM 584 C C . ILE A 1 78 ? -8.236 -3.389 -4.400 1.00 98.75 78 ILE A C 1
ATOM 586 O O . ILE A 1 78 ? -8.510 -4.570 -4.618 1.00 98.75 78 ILE A O 1
ATOM 590 N N . LYS A 1 79 ? -7.874 -2.540 -5.355 1.00 98.75 79 LYS A N 1
ATOM 591 C CA . LYS A 1 79 ? -7.554 -2.934 -6.725 1.00 98.75 79 LYS A CA 1
ATOM 592 C C . LYS A 1 79 ? -6.114 -2.559 -7.024 1.00 98.75 79 LYS A C 1
ATOM 594 O O . LYS A 1 79 ? -5.574 -1.642 -6.413 1.00 98.75 79 LYS A O 1
ATOM 599 N N . GLY A 1 80 ? -5.521 -3.221 -7.998 1.00 98.81 80 GLY A N 1
ATOM 600 C CA . GLY A 1 80 ? -4.234 -2.810 -8.525 1.00 98.81 80 GLY A CA 1
ATOM 601 C C . GLY A 1 80 ? -3.900 -3.516 -9.821 1.00 98.81 80 GLY A C 1
ATOM 602 O O . GLY A 1 80 ? -4.670 -4.340 -10.316 1.00 98.81 80 GLY A O 1
ATOM 603 N N . THR A 1 81 ? -2.738 -3.186 -10.363 1.00 98.88 81 THR A N 1
ATOM 604 C CA . THR A 1 81 ? -2.170 -3.863 -11.529 1.00 98.88 81 THR A CA 1
ATOM 605 C C . THR A 1 81 ? -0.725 -4.251 -11.257 1.00 98.88 81 THR A C 1
ATOM 607 O O . THR A 1 81 ? -0.017 -3.563 -10.518 1.00 98.88 81 THR A O 1
ATOM 610 N N . THR A 1 82 ? -0.285 -5.367 -11.832 1.00 98.81 82 THR A N 1
ATOM 611 C CA . THR A 1 82 ? 1.110 -5.815 -11.797 1.00 98.81 82 THR A CA 1
ATOM 612 C C . THR A 1 82 ? 1.644 -6.010 -13.205 1.00 98.81 82 THR A C 1
ATOM 614 O O . THR A 1 82 ? 0.909 -6.357 -14.129 1.00 98.81 82 THR A O 1
ATOM 617 N N . GLY A 1 83 ? 2.931 -5.766 -13.404 1.00 98.44 83 GLY A N 1
ATOM 618 C CA . GLY A 1 83 ? 3.552 -5.960 -14.705 1.00 98.44 83 GLY A CA 1
ATOM 619 C C . GLY A 1 83 ? 4.973 -5.421 -14.782 1.00 98.44 83 GLY A C 1
ATOM 620 O O . GLY A 1 83 ? 5.496 -4.900 -13.794 1.00 98.44 83 GLY A O 1
ATOM 621 N N . PRO A 1 84 ? 5.605 -5.533 -15.959 1.00 97.94 84 PRO A N 1
ATOM 622 C CA . PRO A 1 84 ? 6.985 -5.116 -16.145 1.00 97.94 84 PRO A CA 1
ATOM 623 C C . PRO A 1 84 ? 7.135 -3.591 -16.130 1.00 97.94 84 PRO A C 1
ATOM 625 O O . PRO A 1 84 ? 6.238 -2.855 -16.562 1.00 97.94 84 PRO A O 1
ATOM 628 N N . LEU A 1 85 ? 8.300 -3.117 -15.686 1.00 96.69 85 LEU A N 1
ATOM 629 C CA . LEU A 1 85 ? 8.737 -1.725 -15.824 1.00 96.69 85 LEU A CA 1
ATOM 630 C C . LEU A 1 85 ? 10.270 -1.637 -15.770 1.00 96.69 85 LEU A C 1
ATOM 632 O O . LEU A 1 85 ? 10.888 -2.186 -14.867 1.00 96.69 85 LEU A O 1
ATOM 636 N N . ALA A 1 86 ? 10.875 -0.917 -16.723 1.00 89.06 86 ALA A N 1
ATOM 637 C CA . ALA A 1 86 ? 12.297 -0.538 -16.719 1.00 89.06 86 ALA A CA 1
ATOM 638 C C . ALA A 1 86 ? 13.295 -1.681 -16.403 1.00 89.06 86 ALA A C 1
ATOM 640 O O . ALA A 1 86 ? 14.255 -1.490 -15.665 1.00 89.06 86 ALA A O 1
ATOM 641 N N . GLY A 1 87 ? 13.073 -2.874 -16.965 1.00 88.62 87 GLY A N 1
ATOM 642 C CA . GLY A 1 87 ? 13.944 -4.041 -16.762 1.00 88.62 87 GLY A CA 1
ATOM 643 C C . GLY A 1 87 ? 13.569 -4.929 -15.572 1.00 88.62 87 GLY A C 1
ATOM 644 O O . GLY A 1 87 ? 14.083 -6.040 -15.478 1.00 88.62 87 GLY A O 1
ATOM 645 N N . VAL A 1 88 ? 12.628 -4.511 -14.719 1.00 93.00 88 VAL A N 1
ATOM 646 C CA . VAL A 1 88 ? 12.007 -5.390 -13.719 1.00 93.00 88 VAL A CA 1
ATOM 647 C C . VAL A 1 88 ? 10.873 -6.167 -14.381 1.00 93.00 88 VAL A C 1
ATOM 649 O O . VAL A 1 88 ? 9.971 -5.574 -14.980 1.00 93.00 88 VAL A O 1
ATOM 652 N N . ALA A 1 89 ? 10.929 -7.498 -14.295 1.00 94.31 89 ALA A N 1
ATOM 653 C CA . ALA A 1 89 ? 10.017 -8.390 -15.012 1.00 94.31 89 ALA A CA 1
ATOM 654 C C . ALA A 1 89 ? 8.564 -8.303 -14.516 1.00 94.31 89 ALA A C 1
ATOM 656 O O . ALA A 1 89 ? 7.635 -8.396 -15.318 1.00 94.31 89 ALA A O 1
ATOM 657 N N . ASN A 1 90 ? 8.357 -8.122 -13.210 1.00 97.94 90 ASN A N 1
ATOM 658 C CA . ASN A 1 90 ? 7.029 -7.980 -12.625 1.00 97.94 90 ASN A CA 1
ATOM 659 C C . ASN A 1 90 ? 7.101 -7.190 -11.314 1.00 97.94 90 ASN A C 1
ATOM 661 O O . ASN A 1 90 ? 7.842 -7.579 -10.417 1.00 97.94 90 ASN A O 1
ATOM 665 N N . LEU A 1 91 ? 6.330 -6.109 -11.207 1.00 98.44 91 LEU A N 1
ATOM 666 C CA . LEU A 1 91 ? 6.189 -5.302 -9.994 1.00 98.44 91 LEU A CA 1
ATOM 667 C C . LEU A 1 91 ? 4.787 -4.689 -9.896 1.00 98.44 91 LEU A C 1
ATOM 669 O O . LEU A 1 91 ? 3.981 -4.830 -10.820 1.00 98.44 91 LEU A O 1
ATOM 673 N N . VAL A 1 92 ? 4.477 -4.004 -8.796 1.00 98.81 92 VAL A N 1
ATOM 674 C CA . VAL A 1 92 ? 3.178 -3.345 -8.595 1.00 98.81 92 VAL A CA 1
ATOM 675 C C . VAL A 1 92 ? 3.130 -2.024 -9.370 1.00 98.81 92 VAL A C 1
ATOM 677 O O . VAL A 1 92 ? 3.837 -1.063 -9.065 1.00 98.81 92 VAL A O 1
ATOM 680 N N . ARG A 1 93 ? 2.279 -1.973 -10.398 1.00 98.75 93 ARG A N 1
ATOM 681 C CA . ARG A 1 93 ? 2.143 -0.842 -11.328 1.00 98.75 93 ARG A CA 1
ATOM 682 C C . ARG A 1 93 ? 1.126 0.190 -10.866 1.00 98.75 93 ARG A C 1
ATOM 684 O O . ARG A 1 93 ? 1.351 1.383 -11.061 1.00 98.75 93 ARG A O 1
ATOM 691 N N . SER A 1 94 ? 0.051 -0.256 -10.225 1.00 98.88 94 SER A N 1
ATOM 692 C CA . SER A 1 94 ? -0.926 0.647 -9.627 1.00 98.88 94 SER A CA 1
ATOM 693 C C . SER A 1 94 ? -1.619 0.058 -8.411 1.00 98.88 94 SER A C 1
ATOM 695 O O . SER A 1 94 ? -1.718 -1.164 -8.270 1.00 98.88 94 SER A O 1
ATOM 697 N N . LEU A 1 95 ? -2.139 0.947 -7.566 1.00 98.94 95 LEU A N 1
ATOM 698 C CA . LEU A 1 95 ? -3.014 0.623 -6.444 1.00 98.94 95 LEU A CA 1
ATOM 699 C C . LEU A 1 95 ? -4.158 1.635 -6.357 1.00 98.94 95 LEU A C 1
ATOM 701 O O . LEU A 1 95 ? -3.954 2.841 -6.488 1.00 98.94 95 LEU A O 1
ATOM 705 N N . THR A 1 96 ? -5.351 1.132 -6.069 1.00 98.94 96 THR A N 1
ATOM 706 C CA . THR A 1 96 ? -6.555 1.918 -5.796 1.00 98.94 96 THR A CA 1
ATOM 707 C C . THR A 1 96 ? -7.177 1.396 -4.512 1.00 98.94 96 THR A C 1
ATOM 709 O O . THR A 1 96 ? -7.511 0.212 -4.411 1.00 98.94 96 THR A O 1
ATOM 712 N N . PHE A 1 97 ? -7.357 2.282 -3.537 1.00 98.88 97 PHE A N 1
ATOM 713 C CA . PHE A 1 97 ? -7.945 1.954 -2.243 1.00 98.88 97 PHE A CA 1
ATOM 714 C C . PHE A 1 97 ? -9.383 2.461 -2.204 1.00 98.88 97 PHE A C 1
ATOM 716 O O . PHE A 1 97 ? -9.637 3.646 -2.409 1.00 98.88 97 PHE A O 1
ATOM 723 N N . ILE A 1 98 ? -10.337 1.573 -1.943 1.00 98.81 98 ILE A N 1
ATOM 724 C CA . ILE A 1 98 ? -11.762 1.906 -1.931 1.00 98.81 98 ILE A CA 1
ATOM 725 C C . ILE A 1 98 ? -12.262 1.742 -0.502 1.00 98.81 98 ILE A C 1
ATOM 727 O O . ILE A 1 98 ? -12.245 0.633 0.039 1.00 98.81 98 ILE A O 1
ATOM 731 N N . SER A 1 99 ? -12.691 2.842 0.116 1.00 98.62 99 SER A N 1
ATOM 732 C CA . SER A 1 99 ? -13.321 2.844 1.433 1.00 98.62 99 SER A CA 1
ATOM 733 C C . SER A 1 99 ? -14.845 2.787 1.326 1.00 98.62 99 SER A C 1
ATOM 735 O O . SER A 1 99 ? -15.424 2.968 0.256 1.00 98.62 99 SER A O 1
ATOM 737 N N . ASN A 1 100 ? -15.517 2.561 2.453 1.00 98.38 100 ASN A N 1
ATOM 738 C CA . ASN A 1 100 ? -16.970 2.707 2.562 1.00 98.38 100 ASN A CA 1
ATOM 739 C C . ASN A 1 100 ? -17.467 4.152 2.366 1.00 98.38 100 ASN A C 1
ATOM 741 O O . ASN A 1 100 ? -18.676 4.369 2.383 1.00 98.38 100 ASN A O 1
ATOM 745 N N . MET A 1 101 ? -16.570 5.133 2.223 1.00 98.31 101 MET A N 1
ATOM 746 C CA . MET A 1 101 ? -16.926 6.539 2.024 1.00 98.31 101 MET A CA 1
ATOM 747 C C . MET A 1 101 ? -16.491 7.075 0.659 1.00 98.31 101 MET A C 1
ATOM 749 O O . MET A 1 101 ? -17.226 7.852 0.054 1.00 98.31 101 MET A O 1
ATOM 753 N N . ARG A 1 102 ? -15.296 6.714 0.177 1.00 98.12 102 ARG A N 1
ATOM 754 C CA . ARG A 1 102 ? -14.723 7.264 -1.058 1.00 98.12 102 ARG A CA 1
ATOM 755 C C . ARG A 1 102 ? -13.662 6.348 -1.670 1.00 98.12 102 ARG A C 1
ATOM 757 O O . ARG A 1 102 ? -13.248 5.355 -1.082 1.00 98.12 102 ARG A O 1
ATOM 764 N N . THR A 1 103 ? -13.211 6.705 -2.868 1.00 98.69 103 THR A N 1
ATOM 765 C CA . THR A 1 103 ? -12.099 6.037 -3.559 1.00 98.69 103 THR A CA 1
ATOM 766 C C . THR A 1 103 ? -10.851 6.916 -3.528 1.00 98.69 103 THR A C 1
ATOM 768 O O . THR A 1 103 ? -10.955 8.128 -3.704 1.00 98.69 103 THR A O 1
ATOM 771 N N . TYR A 1 104 ? -9.687 6.297 -3.331 1.00 98.81 104 TYR A N 1
ATOM 772 C CA . TYR A 1 104 ? -8.366 6.920 -3.366 1.00 98.81 104 TYR A CA 1
ATOM 773 C C . TYR A 1 104 ? -7.515 6.277 -4.466 1.00 98.81 104 TYR A C 1
ATOM 775 O O . TYR A 1 104 ? -7.365 5.051 -4.501 1.00 98.81 104 TYR A O 1
ATOM 783 N N . GLY A 1 105 ? -6.941 7.106 -5.338 1.00 97.81 105 GLY A N 1
ATOM 784 C CA . GLY A 1 105 ? -6.191 6.675 -6.518 1.00 97.81 105 GLY A CA 1
ATOM 785 C C . GLY A 1 105 ? -7.020 6.745 -7.815 1.00 97.81 105 GLY A C 1
ATOM 786 O O . GLY A 1 105 ? -8.034 7.448 -7.848 1.00 97.81 105 GLY A O 1
ATOM 787 N N . PRO A 1 106 ? -6.619 6.024 -8.878 1.00 98.31 106 PRO A N 1
ATOM 788 C CA . PRO A 1 106 ? -5.471 5.117 -8.916 1.00 98.31 106 PRO A CA 1
ATOM 789 C C . PRO A 1 106 ? -4.143 5.852 -8.705 1.00 98.31 106 PRO A C 1
ATOM 791 O O . PRO A 1 106 ? -3.924 6.929 -9.250 1.00 98.31 106 PRO A O 1
ATOM 794 N N . PHE A 1 107 ? -3.265 5.253 -7.905 1.00 98.81 107 PHE A N 1
ATOM 795 C CA . PHE A 1 107 ? -1.863 5.650 -7.777 1.00 98.81 107 PHE A CA 1
ATOM 796 C C . PHE A 1 107 ? -1.027 4.794 -8.721 1.00 98.81 107 PHE A C 1
ATOM 798 O O . PHE A 1 107 ? -1.285 3.594 -8.838 1.00 98.81 107 PHE A O 1
ATOM 805 N N . GLY A 1 108 ? -0.028 5.378 -9.379 1.00 98.56 108 GLY A N 1
ATOM 806 C CA . GLY A 1 108 ? 0.697 4.711 -10.461 1.00 98.56 108 GLY A CA 1
ATOM 807 C C . GLY A 1 108 ? -0.076 4.700 -11.787 1.00 98.56 108 GLY A C 1
ATOM 808 O O . GLY A 1 108 ? -1.012 5.472 -11.990 1.00 98.56 108 GLY A O 1
ATOM 809 N N . LEU A 1 109 ? 0.301 3.801 -12.700 1.00 98.56 109 LEU A N 1
ATOM 810 C CA . LEU A 1 109 ? -0.377 3.620 -13.990 1.00 98.56 109 LEU A CA 1
ATOM 811 C C . LEU A 1 109 ? -0.997 2.228 -14.060 1.00 98.56 109 LEU A C 1
ATOM 813 O O . LEU A 1 109 ? -0.301 1.240 -13.836 1.00 98.56 109 LEU A O 1
ATOM 817 N N . GLU A 1 110 ? -2.282 2.144 -14.414 1.00 98.19 110 GLU A N 1
ATOM 818 C CA . GLU A 1 110 ? -3.040 0.887 -14.529 1.00 98.19 110 GLU A CA 1
ATOM 819 C C . GLU A 1 110 ? -2.641 0.079 -15.782 1.00 98.19 110 GLU A C 1
ATOM 821 O O . GLU A 1 110 ? -3.442 -0.167 -16.680 1.00 98.19 110 GLU A O 1
ATOM 826 N N . HIS A 1 111 ? -1.369 -0.310 -15.867 1.00 97.81 111 HIS A N 1
ATOM 827 C CA . HIS A 1 111 ? -0.801 -1.127 -16.938 1.00 97.81 111 HIS A CA 1
ATOM 828 C C . HIS A 1 111 ? -0.463 -2.527 -16.417 1.00 97.81 111 HIS A C 1
ATOM 830 O O . HIS A 1 111 ? 0.085 -2.680 -15.328 1.00 97.81 111 HIS A O 1
ATOM 836 N N . GLY A 1 112 ? -0.686 -3.544 -17.251 1.00 97.88 112 GLY A N 1
ATOM 837 C CA . GLY A 1 112 ? -0.380 -4.937 -16.925 1.00 97.88 112 GLY A CA 1
ATOM 838 C C . GLY A 1 112 ? -1.611 -5.716 -16.467 1.00 97.88 112 GLY A C 1
ATOM 839 O O . GLY A 1 112 ? -2.726 -5.456 -16.917 1.00 97.88 112 GLY A O 1
ATOM 840 N N . THR A 1 113 ? -1.400 -6.705 -15.606 1.00 98.62 113 THR A N 1
ATOM 841 C CA . THR A 1 113 ? -2.426 -7.650 -15.161 1.00 98.62 113 THR A CA 1
ATOM 842 C C . THR A 1 113 ? -3.168 -7.098 -13.944 1.00 98.62 113 THR A C 1
ATOM 844 O O . THR A 1 113 ? -2.531 -6.831 -12.922 1.00 98.62 113 THR A O 1
ATOM 847 N N . PRO A 1 114 ? -4.500 -6.933 -14.000 1.00 98.62 114 PRO A N 1
ATOM 848 C CA . PRO A 1 114 ? -5.265 -6.437 -12.867 1.00 98.62 114 PRO A CA 1
ATOM 849 C C . PRO A 1 114 ? -5.440 -7.502 -11.780 1.00 98.62 114 PRO A C 1
ATOM 851 O O . PRO A 1 114 ? -5.608 -8.688 -12.060 1.00 98.62 114 PRO A O 1
ATOM 854 N N . PHE A 1 115 ? -5.496 -7.052 -10.532 1.00 98.69 115 PHE A N 1
ATOM 855 C CA . PHE A 1 115 ? -6.002 -7.817 -9.399 1.00 98.69 115 PHE A CA 1
ATOM 856 C C . PHE A 1 115 ? -7.016 -6.977 -8.616 1.00 98.69 115 PHE A C 1
ATOM 858 O O . PHE A 1 115 ? -7.002 -5.744 -8.643 1.00 98.69 115 PHE A O 1
ATOM 865 N N . SER A 1 116 ? -7.926 -7.652 -7.921 1.00 97.88 116 SER A N 1
ATOM 866 C CA . SER A 1 116 ? -8.959 -7.005 -7.117 1.00 97.88 116 SER A CA 1
ATOM 867 C C . SER A 1 116 ? -9.297 -7.869 -5.916 1.00 97.88 116 SER A C 1
ATOM 869 O O . SER A 1 116 ? -9.500 -9.073 -6.056 1.00 97.88 116 SER A O 1
ATOM 871 N N . VAL A 1 117 ? -9.414 -7.236 -4.753 1.00 97.62 117 VAL A N 1
ATOM 872 C CA . VAL A 1 117 ? -9.811 -7.881 -3.504 1.00 97.62 117 VAL A CA 1
ATOM 873 C C . VAL A 1 117 ? -11.009 -7.138 -2.915 1.00 97.62 117 VAL A C 1
ATOM 875 O O . VAL A 1 117 ? -10.825 -6.206 -2.130 1.00 97.62 117 VAL A O 1
ATOM 878 N N . PRO A 1 118 ? -12.243 -7.495 -3.312 1.00 96.88 118 PRO A N 1
ATOM 879 C CA . PRO A 1 118 ? -13.439 -7.028 -2.624 1.00 96.88 118 PRO A CA 1
ATOM 880 C C . PRO A 1 118 ? -13.577 -7.740 -1.269 1.00 96.88 118 PRO A C 1
ATOM 882 O O . PRO A 1 118 ? -13.442 -8.961 -1.186 1.00 96.88 118 PRO A O 1
ATOM 885 N N . VAL A 1 119 ? -13.869 -6.991 -0.205 1.00 95.44 119 VAL A N 1
ATOM 886 C CA . VAL A 1 119 ? -14.036 -7.519 1.157 1.00 95.44 119 VAL A CA 1
ATOM 887 C C . VAL A 1 119 ? -15.515 -7.493 1.527 1.00 95.44 119 VAL A C 1
ATOM 889 O O . VAL A 1 119 ? -16.052 -6.461 1.920 1.00 95.44 119 VAL A O 1
ATOM 892 N N . ALA A 1 120 ? -16.181 -8.643 1.398 1.00 90.69 120 ALA A N 1
ATOM 893 C CA . ALA A 1 120 ? -17.591 -8.784 1.771 1.00 90.69 120 ALA A CA 1
ATOM 894 C C . ALA A 1 120 ? -17.794 -8.801 3.297 1.00 90.69 120 ALA A C 1
ATOM 896 O O . ALA A 1 120 ? -18.765 -8.248 3.804 1.00 90.69 120 ALA A O 1
ATOM 897 N N . SER A 1 121 ? -16.867 -9.425 4.026 1.00 90.81 121 SER A N 1
ATOM 898 C CA . SER A 1 121 ? -16.845 -9.472 5.487 1.00 90.81 121 SER A CA 1
ATOM 899 C C . SER A 1 121 ? -15.395 -9.443 5.969 1.00 90.81 121 SER A C 1
ATOM 901 O O . SER A 1 121 ? -14.560 -10.199 5.471 1.00 90.81 121 SER A O 1
ATOM 903 N N . GLY A 1 122 ? -15.095 -8.542 6.901 1.00 94.44 122 GLY A N 1
ATOM 904 C CA . GLY A 1 122 ? -13.787 -8.355 7.522 1.00 94.44 122 GLY A CA 1
ATOM 905 C C . GLY A 1 122 ? -13.275 -6.915 7.437 1.00 94.44 122 GLY A C 1
ATOM 906 O O . GLY A 1 122 ? -13.964 -5.986 6.993 1.00 94.44 122 GLY A O 1
ATOM 907 N N . ARG A 1 123 ? -12.032 -6.725 7.882 1.00 97.19 123 ARG A N 1
ATOM 908 C CA . ARG A 1 123 ? -11.317 -5.444 7.885 1.00 97.19 123 ARG A CA 1
ATOM 909 C C . ARG A 1 123 ? -9.896 -5.620 7.380 1.00 97.19 123 ARG A C 1
ATOM 911 O O . ARG A 1 123 ? -9.161 -6.432 7.922 1.00 97.19 123 ARG A O 1
ATOM 918 N N . ILE A 1 124 ? -9.484 -4.818 6.400 1.00 98.38 124 ILE A N 1
ATOM 919 C CA . ILE A 1 124 ? -8.062 -4.695 6.052 1.00 98.38 124 ILE A CA 1
ATOM 920 C C . ILE A 1 124 ? -7.389 -3.856 7.140 1.00 98.38 124 ILE A C 1
ATOM 922 O O . ILE A 1 124 ? -7.822 -2.731 7.400 1.00 98.38 124 ILE A O 1
ATOM 926 N N . VAL A 1 125 ? -6.369 -4.413 7.792 1.00 98.38 125 VAL A N 1
ATOM 927 C CA . VAL A 1 125 ? -5.741 -3.807 8.983 1.00 98.38 125 VAL A CA 1
ATOM 928 C C . VAL A 1 125 ? -4.252 -3.516 8.820 1.00 98.38 125 VAL A C 1
ATOM 930 O O . VAL A 1 125 ? -3.733 -2.678 9.549 1.00 98.38 125 VAL A O 1
ATOM 933 N N . ALA A 1 126 ? -3.576 -4.160 7.867 1.00 98.56 126 ALA A N 1
ATOM 934 C CA . ALA A 1 126 ? -2.164 -3.929 7.572 1.00 98.56 126 ALA A CA 1
ATOM 935 C C . ALA A 1 126 ? -1.780 -4.458 6.183 1.00 98.56 126 ALA A C 1
ATOM 937 O O . ALA A 1 126 ? -2.563 -5.151 5.524 1.00 98.56 126 ALA A O 1
ATOM 938 N N . PHE A 1 127 ? -0.547 -4.164 5.774 1.00 98.75 127 PHE A N 1
ATOM 939 C CA . PHE A 1 127 ? 0.052 -4.612 4.520 1.00 98.75 127 PHE A CA 1
ATOM 940 C C . PHE A 1 127 ? 1.401 -5.290 4.761 1.00 98.75 127 PHE A C 1
ATOM 942 O O . PHE A 1 127 ? 2.044 -5.077 5.786 1.00 98.75 127 PHE A O 1
ATOM 949 N N . TYR A 1 128 ? 1.828 -6.085 3.788 1.00 98.81 128 TYR A N 1
ATOM 950 C CA . TYR A 1 128 ? 3.179 -6.635 3.686 1.00 98.81 128 TYR A CA 1
ATOM 951 C C . TYR A 1 128 ? 3.565 -6.720 2.208 1.00 98.81 128 TYR A C 1
ATOM 953 O O . TYR A 1 128 ? 2.729 -6.493 1.329 1.00 98.81 128 TYR A O 1
ATOM 961 N N . GLY A 1 129 ? 4.820 -7.023 1.897 1.00 98.69 129 GLY A N 1
ATOM 962 C CA . GLY A 1 129 ? 5.232 -7.038 0.500 1.00 98.69 129 GLY A CA 1
ATOM 963 C C . GLY A 1 129 ? 6.712 -7.256 0.276 1.00 98.69 129 GLY A C 1
ATOM 964 O O . GLY A 1 129 ? 7.473 -7.503 1.207 1.00 98.69 129 GLY A O 1
ATOM 965 N N . ARG A 1 130 ? 7.115 -7.154 -0.987 1.00 98.75 130 ARG A N 1
ATOM 966 C CA . ARG A 1 130 ? 8.517 -7.144 -1.398 1.00 98.75 130 ARG A CA 1
ATOM 967 C C . ARG A 1 130 ? 8.858 -5.774 -1.951 1.00 98.75 130 ARG A C 1
ATOM 969 O O . ARG A 1 130 ? 8.074 -5.216 -2.718 1.00 98.75 130 ARG A O 1
ATOM 976 N N . PHE A 1 131 ? 9.997 -5.245 -1.528 1.00 98.56 131 PHE A N 1
ATOM 977 C CA . PHE A 1 131 ? 10.380 -3.868 -1.794 1.00 98.56 131 PHE A CA 1
ATOM 978 C C . PHE A 1 131 ? 11.864 -3.773 -2.144 1.00 98.56 131 PHE A C 1
ATOM 980 O O . PHE A 1 131 ? 12.716 -4.360 -1.472 1.00 98.56 131 PHE A O 1
ATOM 987 N N . GLY A 1 132 ? 12.161 -2.989 -3.169 1.00 96.56 132 GLY A N 1
ATOM 988 C CA . GLY A 1 132 ? 13.492 -2.527 -3.536 1.00 96.56 132 GLY A CA 1
ATOM 989 C C . GLY A 1 132 ? 13.477 -1.007 -3.657 1.00 96.56 132 GLY A C 1
ATOM 990 O O . GLY A 1 132 ? 13.075 -0.301 -2.734 1.00 96.56 132 GLY A O 1
ATOM 991 N N . SER A 1 133 ? 13.877 -0.486 -4.818 1.00 96.06 133 SER A N 1
ATOM 992 C CA . SER A 1 133 ? 13.631 0.921 -5.168 1.00 96.06 133 SER A CA 1
ATOM 993 C C . SER A 1 133 ? 12.152 1.217 -5.455 1.00 96.06 133 SER A C 1
ATOM 995 O O . SER A 1 133 ? 11.752 2.376 -5.389 1.00 96.06 133 SER A O 1
ATOM 997 N N . LEU A 1 134 ? 11.366 0.181 -5.762 1.00 98.12 134 LEU A N 1
ATOM 998 C CA . LEU A 1 134 ? 9.927 0.203 -6.028 1.00 98.12 134 LEU A CA 1
ATOM 999 C C . LEU A 1 134 ? 9.232 -0.888 -5.192 1.00 98.12 134 LEU A C 1
ATOM 1001 O O . LEU A 1 134 ? 9.888 -1.672 -4.502 1.00 98.12 134 LEU A O 1
ATOM 1005 N N . VAL A 1 135 ? 7.903 -0.964 -5.270 1.00 98.69 135 VAL A N 1
ATOM 1006 C CA . VAL A 1 135 ? 7.120 -2.063 -4.687 1.00 98.69 135 VAL A CA 1
ATOM 1007 C C . VAL A 1 135 ? 7.079 -3.240 -5.665 1.00 98.69 135 VAL A C 1
ATOM 1009 O O . VAL A 1 135 ? 6.282 -3.266 -6.604 1.00 98.69 135 VAL A O 1
ATOM 1012 N N . ASP A 1 136 ? 7.935 -4.235 -5.437 1.00 98.69 136 ASP A N 1
ATOM 1013 C CA . ASP A 1 136 ? 8.022 -5.453 -6.249 1.00 98.69 136 ASP A CA 1
ATOM 1014 C C . ASP A 1 136 ? 6.797 -6.354 -6.070 1.00 98.69 136 ASP A C 1
ATOM 1016 O O . ASP A 1 136 ? 6.304 -6.935 -7.036 1.00 98.69 136 ASP A O 1
ATOM 1020 N N . ALA A 1 137 ? 6.269 -6.464 -4.848 1.00 98.75 137 ALA A N 1
ATOM 1021 C CA . ALA A 1 137 ? 5.062 -7.240 -4.590 1.00 98.75 137 ALA A CA 1
ATOM 1022 C C . ALA A 1 137 ? 4.269 -6.728 -3.390 1.00 98.75 137 ALA A C 1
ATOM 1024 O O . ALA A 1 137 ? 4.836 -6.216 -2.430 1.00 98.75 137 ALA A O 1
ATOM 1025 N N . PHE A 1 138 ? 2.954 -6.921 -3.423 1.00 98.88 138 PHE A N 1
ATOM 1026 C CA . PHE A 1 138 ? 2.021 -6.416 -2.421 1.00 98.88 138 PHE A CA 1
ATOM 1027 C C . PHE A 1 138 ? 1.175 -7.540 -1.824 1.00 98.88 138 PHE A C 1
ATOM 1029 O O . PHE A 1 138 ? 0.792 -8.487 -2.512 1.00 98.88 138 PHE A O 1
ATOM 1036 N N . GLY A 1 139 ? 0.866 -7.425 -0.540 1.00 98.69 139 GLY A N 1
ATOM 1037 C CA . GLY A 1 139 ? -0.006 -8.321 0.199 1.00 98.69 139 GLY A CA 1
ATOM 1038 C C . GLY A 1 139 ? -0.720 -7.583 1.327 1.00 98.69 139 GLY A C 1
ATOM 1039 O O . GLY A 1 139 ? -0.321 -6.496 1.748 1.00 98.69 139 GLY A O 1
ATOM 1040 N N . ILE A 1 140 ? -1.814 -8.169 1.804 1.00 98.56 140 ILE A N 1
ATOM 1041 C CA . ILE A 1 140 ? -2.727 -7.551 2.769 1.00 98.56 140 ILE A CA 1
ATOM 1042 C C . ILE A 1 140 ? -3.006 -8.493 3.941 1.00 98.56 140 ILE A C 1
ATOM 1044 O O . ILE A 1 140 ? -3.058 -9.715 3.781 1.00 98.56 140 ILE A O 1
ATOM 1048 N N . TYR A 1 141 ? -3.249 -7.904 5.109 1.00 98.31 141 TYR A N 1
ATOM 1049 C CA . TYR A 1 141 ? -3.810 -8.585 6.270 1.00 98.31 141 TYR A CA 1
ATOM 1050 C C . TYR A 1 141 ? -5.270 -8.196 6.460 1.00 98.31 141 TYR A C 1
ATOM 1052 O O . TYR A 1 141 ? -5.605 -7.010 6.547 1.00 98.31 141 TYR A O 1
ATOM 1060 N N . LEU A 1 142 ? -6.126 -9.208 6.572 1.00 97.38 142 LEU A N 1
ATOM 1061 C CA . LEU A 1 142 ? -7.534 -9.065 6.895 1.00 97.38 142 LEU A CA 1
ATOM 1062 C C . LEU A 1 142 ? -7.813 -9.645 8.274 1.00 97.38 142 LEU A C 1
ATOM 1064 O O . LEU A 1 142 ? -7.491 -10.796 8.556 1.00 97.38 142 LEU A O 1
ATOM 1068 N N . MET A 1 143 ? -8.474 -8.859 9.106 1.00 96.00 143 MET A N 1
ATOM 1069 C CA . MET A 1 143 ? -9.109 -9.317 10.328 1.00 96.00 143 MET A CA 1
ATOM 1070 C C . MET A 1 143 ? -10.530 -9.784 9.983 1.00 96.00 143 MET A C 1
ATOM 1072 O O . MET A 1 143 ? -11.318 -8.965 9.492 1.00 96.00 143 MET A O 1
ATOM 1076 N N . PRO A 1 144 ? -10.868 -11.073 10.175 1.00 90.94 144 PRO A N 1
ATOM 1077 C CA . PRO A 1 144 ? -12.249 -11.535 10.102 1.00 90.94 144 PRO A CA 1
ATOM 1078 C C . PRO A 1 144 ? -13.117 -10.796 11.124 1.00 90.94 144 PRO A C 1
ATOM 1080 O O . PRO A 1 144 ? -12.613 -10.337 12.149 1.00 90.94 144 PRO A O 1
ATOM 1083 N N . TYR A 1 145 ? -14.408 -10.684 10.830 1.00 81.38 145 TYR A N 1
ATOM 1084 C CA . TYR A 1 145 ? -15.396 -10.280 11.828 1.00 81.38 145 TYR A CA 1
ATOM 1085 C C . TYR A 1 145 ? -15.859 -11.449 12.681 1.00 81.38 145 TYR A C 1
ATOM 1087 O O . TYR A 1 145 ? -15.910 -12.573 12.131 1.00 81.38 145 TYR A O 1
#